Protein AF-A0A316I8Z4-F1 (afdb_monomer)

Secondary structure (DSSP, 8-state):
-EEEEEESS---HHHHHHHHHHHHTTT-EEE--TT-S-EEEE--GGG-HHHHHHHHHHHHHHHTEEEEETTTB-TTS-B--GGGGGGG--

Radius of gyration: 13.46 Å; Cα contacts (8 Å, |Δi|>4): 125; chains: 1; bounding box: 32×27×37 Å

Nearest PDB structures (foldseek):
  6d12-assembly1_A  TM=6.248E-01  e=6.010E-02  Homo sapiens
  7slq-assembly1_B  TM=6.162E-01  e=2.796E-01  Homo sapiens
  2f1f-assembly1_A  TM=4.135E-01  e=9.802E-02  Escherichia coli
  6ve4-assembly1_A  TM=5.497E-01  e=1.395E+00  Pseudomonas aeruginosa PAO1
  6ve2-assembly1_A  TM=4.865E-01  e=3.227E+00  Pseudomonas aeruginosa PAO1

Sequence (90 aa):
MCVVIYPRTPPDDSAVAPLQDAFEKLAGLVEAPQDKRFIVATVPVSAGFPAIEAVVVEWTSSNNAEWYYGNVHDEDDRPLGWWEAEGHIR

Mean predicted aligned error: 3.82 Å

Structure (mmCIF, N/CA/C/O backbone):
data_AF-A0A316I8Z4-F1
#
_entry.id   AF-A0A316I8Z4-F1
#
loop_
_atom_site.group_PDB
_atom_site.id
_atom_site.type_symbol
_atom_site.label_atom_id
_atom_site.label_alt_id
_atom_site.label_comp_id
_atom_site.label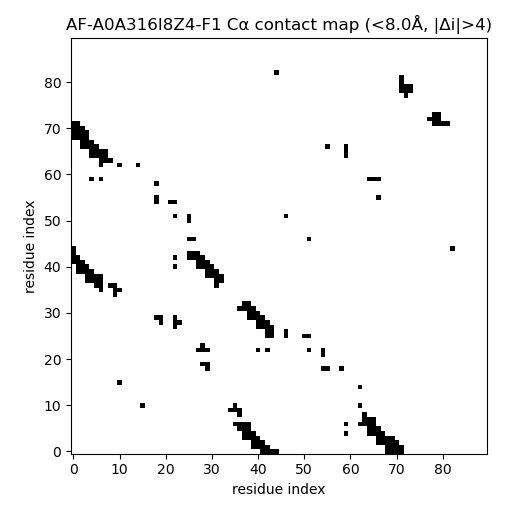_asym_id
_atom_site.label_entity_id
_atom_site.label_seq_id
_atom_site.pdbx_PDB_ins_code
_atom_site.Cartn_x
_atom_site.Cartn_y
_atom_site.Cartn_z
_atom_site.occupancy
_atom_site.B_iso_or_equiv
_atom_site.auth_seq_id
_atom_site.auth_comp_id
_atom_site.auth_asym_id
_atom_site.auth_atom_id
_atom_site.pdbx_PDB_model_num
ATOM 1 N N . MET A 1 1 ? -4.688 -2.726 9.214 1.00 94.44 1 MET A N 1
ATOM 2 C CA . MET A 1 1 ? -5.028 -3.108 7.829 1.00 94.44 1 MET A CA 1
ATOM 3 C C . MET A 1 1 ? -3.752 -3.245 7.017 1.00 94.44 1 MET A C 1
ATOM 5 O O . MET A 1 1 ? -2.820 -2.482 7.246 1.00 94.44 1 MET A O 1
ATOM 9 N N . CYS A 1 2 ? -3.704 -4.227 6.121 1.00 97.19 2 CYS A N 1
ATOM 10 C CA . CYS A 1 2 ? -2.552 -4.515 5.272 1.00 97.19 2 CYS A CA 1
ATOM 11 C C . CYS A 1 2 ? -2.912 -4.275 3.801 1.00 97.19 2 CYS A C 1
ATOM 13 O O . CYS A 1 2 ? -3.928 -4.783 3.322 1.00 97.19 2 CYS A O 1
ATOM 15 N N . VAL A 1 3 ? -2.072 -3.524 3.097 1.00 98.19 3 VAL A N 1
ATOM 16 C CA . VAL A 1 3 ? -2.124 -3.325 1.646 1.00 98.19 3 VAL A CA 1
ATOM 17 C C . VAL A 1 3 ? -0.861 -3.934 1.057 1.00 98.19 3 VAL A C 1
ATOM 19 O O . VAL A 1 3 ? 0.243 -3.639 1.510 1.00 98.19 3 VAL A O 1
ATOM 22 N N . VAL A 1 4 ? -1.015 -4.782 0.048 1.00 98.19 4 VAL A N 1
ATOM 23 C CA . VAL A 1 4 ? 0.095 -5.391 -0.686 1.00 98.19 4 VAL A CA 1
ATOM 24 C C . VAL A 1 4 ? 0.109 -4.813 -2.089 1.00 98.19 4 VAL A C 1
ATOM 26 O O . VAL A 1 4 ? -0.933 -4.736 -2.733 1.00 98.19 4 VAL A O 1
ATOM 29 N N . ILE A 1 5 ? 1.283 -4.409 -2.560 1.00 98.50 5 ILE A N 1
ATOM 30 C CA . ILE A 1 5 ? 1.495 -3.815 -3.878 1.00 98.50 5 ILE A CA 1
ATOM 31 C C . ILE A 1 5 ? 2.522 -4.666 -4.629 1.00 98.50 5 ILE A C 1
ATOM 33 O O . ILE A 1 5 ? 3.578 -5.008 -4.091 1.00 98.50 5 ILE A O 1
ATOM 37 N N . TYR A 1 6 ? 2.224 -4.978 -5.886 1.00 98.06 6 TYR A N 1
ATOM 38 C CA . TYR A 1 6 ? 3.069 -5.731 -6.806 1.00 98.06 6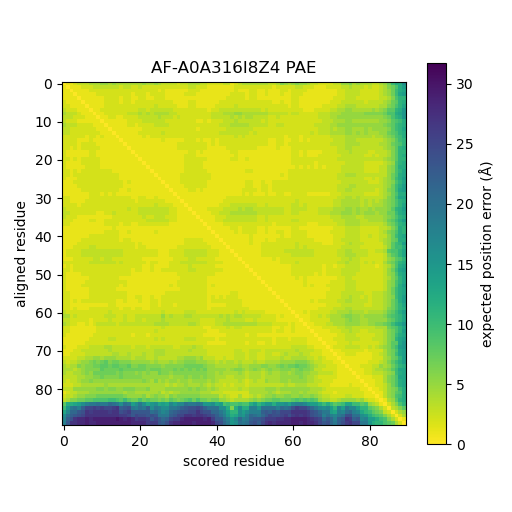 TYR A CA 1
ATOM 39 C C . TYR A 1 6 ? 3.450 -4.857 -8.007 1.00 98.06 6 TYR A C 1
ATOM 41 O O . TYR A 1 6 ? 2.683 -4.749 -8.970 1.00 98.06 6 TYR A O 1
ATOM 49 N N . PRO A 1 7 ? 4.633 -4.219 -7.981 1.00 97.75 7 PRO A N 1
ATOM 50 C CA . PRO A 1 7 ? 5.158 -3.505 -9.138 1.00 97.75 7 PRO A CA 1
ATOM 51 C C . PRO A 1 7 ? 5.427 -4.458 -10.308 1.00 97.75 7 PRO A C 1
ATOM 53 O O . PRO A 1 7 ? 6.014 -5.526 -10.123 1.00 97.75 7 PRO A O 1
ATOM 56 N N . ARG A 1 8 ? 5.063 -4.072 -11.539 1.00 96.56 8 ARG A N 1
ATOM 57 C CA . ARG A 1 8 ? 5.418 -4.852 -12.745 1.00 96.56 8 ARG A CA 1
ATOM 58 C C . ARG A 1 8 ? 6.920 -4.833 -13.030 1.00 96.56 8 ARG A C 1
ATOM 60 O O . ARG A 1 8 ? 7.440 -5.711 -13.713 1.00 96.56 8 ARG A O 1
ATOM 67 N N . THR A 1 9 ? 7.624 -3.825 -12.531 1.00 94.88 9 THR A N 1
ATOM 68 C CA . THR A 1 9 ? 9.084 -3.709 -12.555 1.00 94.88 9 THR A CA 1
ATOM 69 C C . THR A 1 9 ? 9.527 -3.124 -11.215 1.00 94.88 9 THR A C 1
ATOM 71 O O . THR A 1 9 ? 8.838 -2.228 -10.728 1.00 94.88 9 THR A O 1
ATOM 74 N N . PRO A 1 10 ? 10.628 -3.606 -10.604 1.00 96.00 10 PRO A N 1
ATOM 75 C CA . PRO A 1 10 ? 11.116 -3.059 -9.343 1.00 96.00 10 PRO A CA 1
ATOM 76 C C . PRO A 1 10 ? 11.303 -1.534 -9.410 1.00 96.00 10 PRO A C 1
ATOM 78 O O . PRO A 1 10 ? 12.077 -1.071 -10.253 1.00 96.00 10 PRO A O 1
ATOM 81 N N . PRO A 1 11 ? 10.610 -0.752 -8.561 1.00 96.25 11 PRO A N 1
ATOM 82 C CA . PRO A 1 11 ? 10.836 0.684 -8.472 1.00 96.25 11 PRO A CA 1
ATOM 83 C C . PRO A 1 11 ? 12.203 0.960 -7.837 1.00 96.25 11 PRO A C 1
ATOM 85 O O .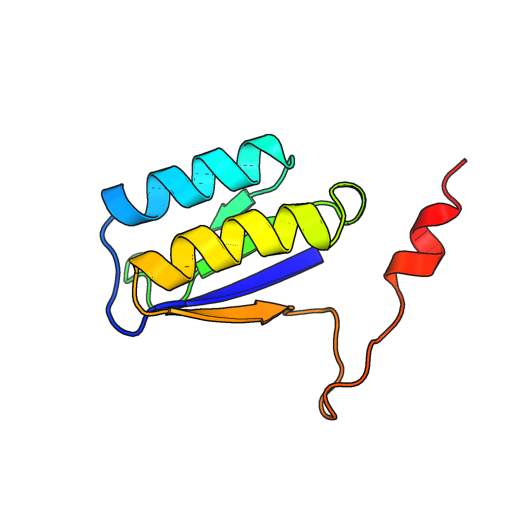 PRO A 1 11 ? 12.779 0.093 -7.183 1.00 96.25 11 PRO A O 1
ATOM 88 N N . ASP A 1 12 ? 12.732 2.169 -7.994 1.00 95.88 12 ASP A N 1
ATOM 89 C CA . ASP A 1 12 ? 13.877 2.614 -7.196 1.00 95.88 12 ASP A CA 1
ATOM 90 C C . ASP A 1 12 ? 13.422 3.218 -5.855 1.00 95.88 12 ASP A C 1
ATOM 92 O O . ASP A 1 12 ? 12.229 3.328 -5.568 1.00 95.88 12 ASP A O 1
ATOM 96 N N . ASP A 1 13 ? 14.375 3.593 -4.999 1.00 95.94 13 ASP A N 1
ATOM 97 C CA . ASP A 1 13 ? 14.058 4.188 -3.693 1.00 95.94 13 ASP A CA 1
ATOM 98 C C . ASP A 1 13 ? 13.324 5.532 -3.826 1.00 95.94 13 ASP A C 1
ATOM 100 O O . ASP A 1 13 ? 12.484 5.860 -2.990 1.00 95.94 13 ASP A O 1
ATOM 104 N N . SER A 1 14 ? 13.590 6.294 -4.893 1.00 95.75 14 SER A N 1
ATOM 105 C CA . SER A 1 14 ? 12.956 7.598 -5.121 1.00 95.75 14 SER A CA 1
ATOM 106 C C . SER A 1 14 ? 11.481 7.468 -5.490 1.00 95.75 14 SER A C 1
ATOM 108 O O . SER A 1 14 ? 10.679 8.319 -5.116 1.00 95.75 14 SER A O 1
ATOM 110 N N . ALA A 1 15 ? 11.108 6.376 -6.155 1.00 95.88 15 ALA A N 1
ATOM 111 C CA . ALA A 1 15 ? 9.722 6.042 -6.431 1.00 95.88 15 ALA A CA 1
ATOM 112 C C . ALA A 1 15 ? 8.992 5.518 -5.182 1.00 95.88 15 ALA A C 1
ATOM 114 O O . ALA A 1 15 ? 7.791 5.738 -5.054 1.00 95.88 15 ALA A O 1
ATOM 115 N N . VAL A 1 16 ? 9.683 4.861 -4.241 1.00 97.50 16 VAL A N 1
ATOM 116 C CA . VAL A 1 16 ? 9.071 4.342 -2.999 1.00 97.50 16 VAL A CA 1
ATOM 117 C C . VAL A 1 16 ? 8.914 5.424 -1.923 1.00 97.50 16 VAL A C 1
ATOM 119 O O . VAL A 1 16 ? 7.924 5.404 -1.193 1.00 97.50 16 VAL A O 1
ATOM 122 N N . ALA A 1 17 ? 9.828 6.393 -1.839 1.00 97.62 17 ALA A N 1
ATOM 123 C CA . ALA A 1 17 ? 9.803 7.426 -0.799 1.00 97.62 17 ALA A CA 1
ATOM 124 C C . ALA A 1 17 ? 8.467 8.208 -0.699 1.00 97.62 17 ALA A C 1
ATOM 126 O O . ALA A 1 17 ? 7.937 8.322 0.404 1.00 97.62 17 ALA A O 1
ATOM 127 N N . PRO A 1 18 ? 7.823 8.656 -1.799 1.00 97.75 18 PRO A N 1
ATOM 128 C CA . PRO A 1 18 ? 6.519 9.320 -1.716 1.00 97.75 18 PRO A CA 1
ATOM 129 C C . PRO A 1 18 ? 5.408 8.435 -1.136 1.00 97.75 18 PRO A C 1
ATOM 131 O O . PRO A 1 18 ? 4.504 8.935 -0.469 1.00 97.75 18 PRO A O 1
ATOM 134 N N . LEU A 1 19 ? 5.467 7.120 -1.378 1.00 98.12 19 LEU A N 1
ATOM 135 C CA . LEU A 1 19 ? 4.522 6.157 -0.810 1.00 98.12 19 LEU A CA 1
ATOM 136 C C . LEU A 1 19 ? 4.720 6.029 0.703 1.00 98.12 19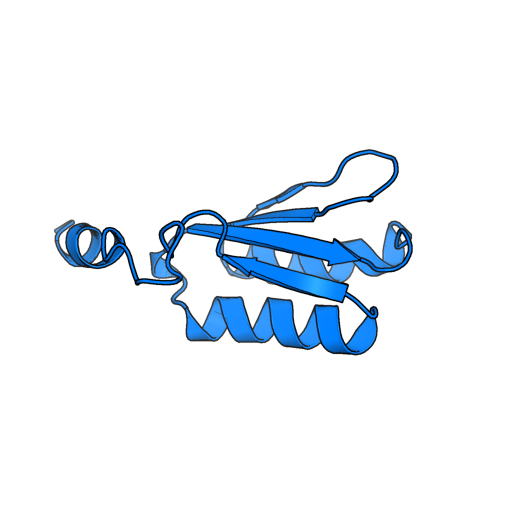 LEU A C 1
ATOM 138 O O . LEU A 1 19 ? 3.740 6.012 1.446 1.00 98.12 19 LEU A O 1
ATOM 142 N N . GLN A 1 20 ? 5.979 5.966 1.147 1.00 98.62 20 GLN A N 1
ATOM 143 C CA . GLN A 1 20 ? 6.349 5.968 2.564 1.00 98.62 20 GLN A CA 1
ATOM 144 C C . GLN A 1 20 ? 5.820 7.226 3.262 1.00 98.62 20 GLN A C 1
ATOM 146 O O . GLN A 1 20 ? 5.067 7.102 4.228 1.00 98.62 20 GLN A O 1
ATOM 151 N N . ASP A 1 21 ? 6.102 8.410 2.716 1.00 98.56 21 ASP A N 1
ATOM 152 C CA . ASP A 1 21 ? 5.646 9.694 3.265 1.00 98.56 21 ASP A CA 1
ATOM 153 C C . ASP A 1 21 ? 4.112 9.792 3.337 1.00 98.56 21 ASP A C 1
ATOM 155 O O . ASP A 1 21 ? 3.544 10.378 4.263 1.00 98.56 21 ASP A O 1
ATOM 159 N N . ALA A 1 22 ? 3.411 9.261 2.331 1.00 98.44 22 ALA A N 1
ATOM 160 C CA . ALA A 1 22 ? 1.954 9.282 2.284 1.00 98.44 22 ALA A CA 1
ATOM 161 C C . ALA A 1 22 ? 1.332 8.358 3.341 1.00 98.44 22 ALA A C 1
ATOM 163 O O . ALA A 1 22 ? 0.394 8.764 4.029 1.00 98.44 22 ALA A O 1
ATOM 164 N N . PHE A 1 23 ? 1.868 7.148 3.514 1.00 98.56 23 PHE A N 1
ATOM 165 C CA . PHE A 1 23 ? 1.395 6.219 4.540 1.00 98.56 23 PHE A CA 1
ATOM 166 C C . PHE A 1 23 ? 1.794 6.641 5.956 1.00 98.56 23 PHE A C 1
ATOM 168 O O . PHE A 1 23 ? 1.002 6.429 6.872 1.00 98.56 23 PHE A O 1
ATOM 175 N N . GLU A 1 24 ? 2.935 7.302 6.155 1.00 98.56 24 GLU A N 1
ATOM 176 C CA . GLU A 1 24 ? 3.322 7.850 7.463 1.00 98.56 24 GLU A CA 1
ATOM 177 C C . GLU A 1 24 ? 2.286 8.867 7.976 1.00 98.56 24 GLU A C 1
ATOM 179 O O . GLU A 1 24 ? 1.901 8.834 9.146 1.00 98.56 24 GLU A O 1
ATOM 184 N N . LYS A 1 25 ? 1.724 9.705 7.091 1.00 98.38 25 LYS A N 1
ATOM 185 C CA . LYS A 1 25 ? 0.624 10.637 7.428 1.00 98.38 25 LYS A CA 1
ATOM 186 C C . LYS A 1 25 ? -0.662 9.928 7.861 1.00 98.38 25 LYS A C 1
ATOM 188 O O . LYS A 1 25 ? -1.487 10.531 8.543 1.00 98.38 25 LYS A O 1
ATOM 193 N N . LEU A 1 26 ? -0.829 8.663 7.479 1.00 98.25 26 LEU A N 1
ATOM 194 C CA . LEU A 1 26 ? -1.920 7.788 7.915 1.00 98.25 26 LEU A CA 1
ATOM 195 C C . LEU A 1 26 ? -1.533 6.936 9.138 1.00 98.25 26 LEU A C 1
ATOM 197 O O . LEU A 1 26 ? -2.237 5.982 9.464 1.00 98.25 26 LEU A O 1
ATOM 201 N N . ALA A 1 27 ? -0.420 7.263 9.807 1.00 98.25 27 ALA A N 1
ATOM 202 C CA . ALA A 1 27 ? 0.187 6.475 10.881 1.00 98.25 27 ALA A CA 1
ATOM 203 C C . ALA A 1 27 ? 0.515 5.028 10.463 1.00 98.25 27 ALA A C 1
ATOM 205 O O . ALA A 1 27 ? 0.493 4.110 11.286 1.00 98.25 27 ALA A O 1
ATOM 206 N N . GLY A 1 28 ? 0.783 4.820 9.174 1.00 98.31 28 GLY A N 1
ATOM 207 C CA . GLY A 1 28 ? 1.194 3.550 8.596 1.00 98.31 28 GLY A CA 1
ATOM 208 C C . GLY A 1 28 ? 2.702 3.441 8.383 1.00 98.31 28 GLY A C 1
ATOM 209 O O . GLY A 1 28 ? 3.457 4.395 8.556 1.00 98.31 28 GLY A O 1
ATOM 210 N N . LEU A 1 29 ? 3.125 2.248 7.980 1.00 98.62 29 LEU A N 1
ATOM 211 C CA . LEU A 1 29 ? 4.501 1.882 7.668 1.00 98.62 29 LEU A CA 1
ATOM 212 C C . LEU A 1 29 ? 4.536 1.160 6.322 1.00 98.62 29 LEU A C 1
ATOM 214 O O . LEU A 1 29 ? 3.690 0.303 6.071 1.00 98.62 29 LEU A O 1
ATOM 218 N N . VAL A 1 30 ? 5.528 1.478 5.489 1.00 98.75 30 VAL A N 1
ATOM 219 C CA . VAL A 1 30 ? 5.757 0.828 4.192 1.00 98.75 30 VAL A CA 1
ATOM 220 C C . VAL A 1 30 ? 7.100 0.110 4.210 1.00 98.75 30 VAL A C 1
ATOM 222 O O . VAL A 1 30 ? 8.143 0.726 4.439 1.00 98.75 30 VAL A O 1
ATOM 225 N N . GLU A 1 31 ? 7.072 -1.185 3.916 1.00 98.12 31 GLU A N 1
ATOM 226 C CA . GLU A 1 31 ? 8.239 -2.062 3.877 1.00 98.12 31 GLU A CA 1
ATOM 227 C C . GLU A 1 31 ? 8.333 -2.776 2.526 1.00 98.12 31 GLU A C 1
ATOM 229 O O . GLU A 1 31 ? 7.328 -3.133 1.907 1.00 98.12 31 GLU A O 1
ATOM 234 N N . ALA A 1 32 ? 9.560 -3.012 2.070 1.00 97.88 32 ALA A N 1
ATOM 235 C CA . ALA A 1 32 ? 9.844 -3.748 0.846 1.00 97.88 32 ALA A CA 1
ATOM 236 C C . ALA A 1 32 ? 11.159 -4.535 0.997 1.00 97.88 32 ALA A C 1
ATOM 238 O O . ALA A 1 32 ? 12.072 -4.074 1.690 1.00 97.88 32 ALA A O 1
ATOM 239 N N . PRO A 1 33 ? 11.304 -5.704 0.346 1.00 97.25 33 PRO A N 1
ATOM 240 C CA . PRO A 1 33 ? 12.596 -6.360 0.212 1.00 97.25 33 PRO A CA 1
ATOM 241 C C . PRO A 1 33 ? 13.547 -5.490 -0.624 1.00 97.25 33 PRO A C 1
ATOM 243 O O . PRO A 1 33 ? 13.118 -4.611 -1.371 1.00 97.25 33 PRO A O 1
ATOM 246 N N . GLN A 1 34 ? 14.851 -5.768 -0.549 1.00 95.88 34 GLN A N 1
ATOM 247 C CA . GLN A 1 34 ? 15.877 -4.994 -1.261 1.00 95.88 34 GLN A CA 1
ATOM 248 C C . GLN A 1 34 ? 15.616 -4.899 -2.778 1.00 95.88 34 GLN A C 1
ATOM 250 O O . GLN A 1 34 ? 15.852 -3.851 -3.378 1.00 95.88 34 GLN A O 1
ATOM 255 N N . ASP A 1 35 ? 15.106 -5.979 -3.378 1.00 96.31 35 ASP A N 1
ATOM 256 C CA . ASP A 1 35 ? 14.766 -6.078 -4.801 1.00 96.31 35 ASP A CA 1
ATOM 257 C C . ASP A 1 35 ? 13.368 -5.537 -5.152 1.00 96.31 35 ASP A C 1
ATOM 259 O 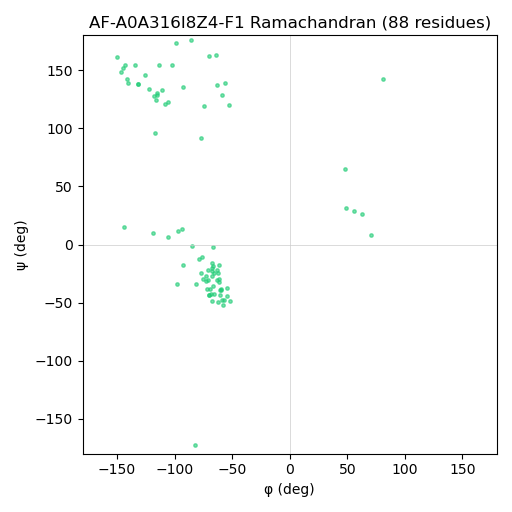O . ASP A 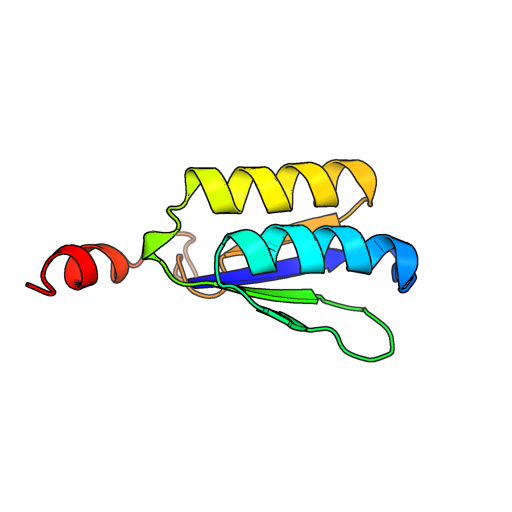1 35 ? 12.994 -5.561 -6.321 1.00 96.31 35 ASP A O 1
ATOM 263 N N . LYS A 1 36 ? 12.596 -5.063 -4.161 1.00 97.00 36 LYS A N 1
ATOM 264 C CA . LYS A 1 36 ? 11.286 -4.397 -4.299 1.00 97.00 36 LYS A CA 1
ATOM 265 C C . LYS A 1 36 ? 10.286 -5.139 -5.191 1.00 97.00 36 LYS A C 1
ATOM 267 O O . LYS A 1 36 ? 9.426 -4.532 -5.827 1.00 97.00 36 LYS A O 1
ATOM 272 N N . ARG A 1 37 ? 10.369 -6.472 -5.210 1.00 96.69 37 ARG A N 1
ATOM 273 C CA . ARG A 1 37 ? 9.444 -7.338 -5.962 1.00 96.69 37 ARG A CA 1
ATOM 274 C C . ARG A 1 37 ? 8.010 -7.338 -5.410 1.00 96.69 37 ARG A C 1
ATOM 276 O O . ARG A 1 37 ? 7.094 -7.791 -6.085 1.00 96.69 37 ARG A O 1
ATOM 283 N N . PHE A 1 38 ? 7.827 -6.859 -4.183 1.00 97.50 38 PHE A N 1
ATOM 284 C CA . PHE A 1 38 ? 6.541 -6.512 -3.581 1.00 97.50 38 PHE A CA 1
ATOM 285 C C . PHE A 1 38 ? 6.759 -5.385 -2.570 1.00 97.50 38 PHE A C 1
ATOM 287 O O . PHE A 1 38 ? 7.878 -5.177 -2.104 1.00 97.50 38 PHE A O 1
ATOM 294 N N . ILE A 1 39 ? 5.697 -4.678 -2.212 1.00 98.56 39 ILE A N 1
ATOM 295 C CA . ILE A 1 39 ? 5.699 -3.655 -1.167 1.00 98.56 39 ILE A CA 1
ATOM 296 C C . ILE A 1 39 ? 4.505 -3.938 -0.256 1.00 98.56 39 ILE A C 1
ATOM 298 O O . ILE A 1 39 ? 3.427 -4.283 -0.739 1.00 98.56 39 ILE A O 1
ATOM 302 N N . VAL A 1 40 ? 4.690 -3.818 1.055 1.00 98.50 40 VAL A N 1
ATOM 303 C CA . VAL A 1 40 ? 3.624 -3.973 2.049 1.00 98.50 40 VAL A CA 1
ATOM 304 C C . VAL A 1 40 ? 3.461 -2.666 2.803 1.00 98.50 40 VAL A C 1
ATOM 306 O O . VAL A 1 40 ? 4.433 -2.146 3.346 1.00 98.50 40 VAL A O 1
ATOM 309 N N . ALA A 1 41 ? 2.232 -2.158 2.865 1.00 98.56 41 ALA A N 1
ATOM 310 C CA . ALA A 1 41 ? 1.857 -1.065 3.746 1.00 98.56 41 ALA A CA 1
ATOM 311 C C . ALA A 1 41 ? 0.966 -1.589 4.879 1.00 98.56 41 ALA A C 1
ATOM 313 O O . ALA A 1 41 ? -0.111 -2.140 4.638 1.00 98.56 41 ALA A O 1
ATOM 314 N N . THR A 1 42 ? 1.402 -1.398 6.122 1.00 98.38 42 THR A N 1
ATOM 315 C CA . THR A 1 42 ? 0.608 -1.694 7.321 1.00 98.38 42 THR A CA 1
ATOM 316 C C . THR A 1 42 ? 0.133 -0.385 7.929 1.00 98.38 42 THR A C 1
ATOM 318 O O . THR A 1 42 ? 0.942 0.475 8.251 1.00 98.38 42 THR A O 1
ATOM 321 N N . VAL A 1 43 ? -1.176 -0.222 8.089 1.00 97.62 43 VAL A N 1
ATOM 322 C CA . VAL A 1 43 ? -1.805 1.046 8.489 1.00 97.62 43 VAL A CA 1
ATOM 323 C C . VAL A 1 43 ? -2.966 0.792 9.459 1.00 97.62 43 VAL A C 1
ATOM 325 O O . VAL A 1 43 ? -3.675 -0.210 9.300 1.00 97.62 43 VAL A O 1
ATOM 328 N N . PRO A 1 44 ? -3.195 1.637 10.480 1.00 96.56 44 PRO A N 1
ATOM 329 C CA . PRO A 1 44 ? -4.364 1.529 11.347 1.00 96.56 44 PRO A CA 1
ATOM 330 C C . PRO A 1 44 ? -5.664 1.568 10.546 1.00 96.56 44 PRO A C 1
ATOM 332 O O . PRO A 1 44 ? -5.814 2.357 9.615 1.00 96.56 44 PRO A O 1
ATOM 335 N N . VAL A 1 45 ? -6.637 0.734 10.913 1.00 94.81 45 VAL A N 1
ATOM 336 C CA . VAL A 1 45 ? -7.934 0.732 10.218 1.00 94.81 45 VAL A CA 1
ATOM 337 C C . VAL A 1 45 ? -8.708 2.037 10.426 1.00 94.81 45 VAL A C 1
ATOM 339 O O . VAL A 1 45 ? -9.486 2.440 9.566 1.00 94.81 45 VAL A O 1
ATOM 342 N N . SER A 1 46 ? -8.418 2.748 11.519 1.00 95.25 46 SER A N 1
ATOM 343 C CA . SER A 1 46 ? -8.954 4.075 11.831 1.00 95.25 46 SER A CA 1
ATOM 344 C C . SER A 1 46 ? -8.585 5.158 10.811 1.00 95.25 46 SER A C 1
ATOM 346 O O . SER A 1 46 ? -9.271 6.176 10.762 1.00 95.25 46 SER A O 1
ATOM 348 N N . ALA A 1 47 ? -7.563 4.950 9.970 1.00 96.31 47 ALA A N 1
ATOM 349 C CA . ALA A 1 47 ? -7.280 5.842 8.842 1.00 96.31 47 ALA A CA 1
ATOM 350 C C . ALA A 1 47 ? -8.374 5.783 7.755 1.00 96.31 47 ALA A C 1
ATOM 352 O O . ALA A 1 47 ? -8.533 6.732 6.989 1.00 96.31 47 ALA A O 1
ATOM 353 N N . GLY A 1 48 ? -9.165 4.705 7.725 1.00 95.75 48 GLY A N 1
ATOM 354 C CA . GLY A 1 48 ? -10.302 4.528 6.830 1.00 95.75 48 GLY A CA 1
ATOM 355 C C . GLY A 1 48 ? -9.912 4.074 5.423 1.00 95.75 48 GLY A C 1
ATOM 356 O O . GLY A 1 48 ? -8.918 4.518 4.847 1.00 95.75 48 GLY A O 1
ATOM 357 N N . PHE A 1 49 ? -10.745 3.205 4.844 1.00 96.25 49 PHE A N 1
ATOM 358 C CA . PHE A 1 49 ? -10.559 2.678 3.489 1.00 96.25 49 PHE A CA 1
ATOM 359 C C . PHE A 1 49 ? -10.357 3.786 2.441 1.00 96.25 49 PHE A C 1
ATOM 361 O O . PHE A 1 49 ? -9.343 3.729 1.752 1.00 96.25 49 PHE A O 1
ATOM 368 N N . PRO A 1 50 ? -11.183 4.855 2.371 1.00 97.62 50 PRO A N 1
ATOM 369 C CA . PRO A 1 50 ? -11.044 5.854 1.309 1.00 97.62 50 PRO A CA 1
ATOM 370 C C . PRO A 1 50 ? -9.690 6.576 1.291 1.00 97.62 50 PRO A C 1
ATOM 372 O O . PRO A 1 50 ? -9.143 6.832 0.222 1.00 97.62 50 PRO A O 1
ATOM 375 N N . ALA A 1 51 ? -9.130 6.903 2.461 1.00 97.94 51 ALA A N 1
ATOM 376 C CA . ALA A 1 51 ? -7.834 7.578 2.539 1.00 97.94 51 ALA A CA 1
ATOM 377 C C . ALA A 1 51 ? -6.690 6.648 2.111 1.00 97.94 51 ALA A C 1
ATOM 379 O O . ALA A 1 51 ? -5.760 7.071 1.428 1.00 97.94 51 ALA A O 1
ATOM 380 N N . ILE A 1 52 ? -6.785 5.372 2.485 1.00 98.12 52 ILE A N 1
ATOM 381 C CA . ILE A 1 52 ? -5.796 4.351 2.140 1.00 98.12 52 ILE A CA 1
ATOM 382 C C . ILE A 1 52 ? -5.849 4.030 0.641 1.00 98.12 52 ILE A C 1
ATOM 384 O O . ILE A 1 52 ? -4.801 3.968 -0.002 1.00 98.12 52 ILE A O 1
ATOM 388 N N . GLU A 1 53 ? -7.052 3.885 0.076 1.00 98.19 53 GLU A N 1
ATOM 389 C CA . GLU A 1 53 ? -7.265 3.679 -1.362 1.00 98.19 53 GLU A CA 1
ATOM 390 C C . GLU A 1 53 ? -6.727 4.848 -2.183 1.00 98.19 53 GLU A C 1
ATOM 392 O O . GLU A 1 53 ? -6.050 4.623 -3.182 1.00 98.19 53 GLU A O 1
ATOM 397 N N . ALA A 1 54 ? -6.963 6.089 -1.747 1.00 98.31 54 ALA A N 1
ATOM 398 C CA . ALA A 1 54 ? -6.462 7.271 -2.443 1.00 98.31 54 ALA A CA 1
ATOM 399 C C . ALA A 1 54 ? -4.933 7.237 -2.601 1.00 98.31 54 ALA A C 1
ATOM 401 O O . ALA A 1 54 ? -4.432 7.413 -3.711 1.00 98.31 54 ALA A O 1
ATOM 402 N N . VAL A 1 55 ? -4.201 6.933 -1.521 1.00 98.25 55 VAL A N 1
ATOM 403 C CA . VAL A 1 55 ? -2.732 6.841 -1.543 1.00 98.25 55 VAL A CA 1
ATOM 404 C C . VAL A 1 55 ? -2.252 5.734 -2.484 1.00 98.25 55 VAL A C 1
ATOM 406 O O . VAL A 1 55 ? -1.378 5.965 -3.323 1.00 98.25 55 VAL A O 1
ATOM 409 N N . VAL A 1 56 ? -2.806 4.522 -2.367 1.00 97.81 56 VAL A N 1
ATOM 410 C CA . VAL A 1 56 ? -2.322 3.384 -3.165 1.00 97.81 56 VAL A CA 1
ATOM 411 C C . VAL A 1 56 ? -2.710 3.507 -4.639 1.00 97.81 56 VAL A C 1
ATOM 413 O O . VAL A 1 56 ? -1.894 3.195 -5.507 1.00 97.81 56 VAL A O 1
ATOM 416 N N . VAL A 1 57 ? -3.909 4.004 -4.957 1.00 98.06 57 VAL A N 1
ATOM 417 C CA . VAL A 1 57 ? -4.356 4.211 -6.343 1.00 98.06 57 VAL A CA 1
ATOM 418 C C . VAL A 1 57 ? -3.519 5.290 -7.025 1.00 98.06 57 VAL A C 1
ATOM 420 O O . VAL A 1 57 ? -3.097 5.090 -8.165 1.00 98.06 57 VAL A O 1
ATOM 423 N N . GLU A 1 58 ? -3.225 6.398 -6.341 1.00 97.38 58 GLU A N 1
ATOM 424 C CA . GLU A 1 58 ? -2.364 7.459 -6.878 1.00 97.38 58 GLU A CA 1
ATOM 425 C C . GLU A 1 58 ? -0.969 6.923 -7.226 1.00 97.38 58 GLU A C 1
ATOM 427 O O . GLU A 1 58 ? -0.469 7.120 -8.342 1.00 97.38 58 GLU A O 1
ATOM 432 N N . TRP A 1 59 ? -0.361 6.176 -6.302 1.00 97.75 59 TRP A N 1
ATOM 433 C CA . TRP A 1 59 ? 0.973 5.628 -6.508 1.00 97.75 59 TRP A CA 1
ATOM 434 C C . TRP A 1 59 ? 1.008 4.566 -7.614 1.00 97.75 59 TRP A C 1
ATOM 436 O O . TRP A 1 59 ? 1.849 4.631 -8.513 1.00 97.75 59 TRP A O 1
ATOM 446 N N . THR A 1 60 ? 0.086 3.601 -7.586 1.00 97.31 60 THR A N 1
ATOM 447 C CA . THR A 1 60 ? 0.055 2.483 -8.549 1.00 97.31 60 THR A CA 1
ATOM 448 C C . THR A 1 60 ? -0.254 2.944 -9.972 1.00 97.31 60 THR A C 1
ATOM 450 O O . THR A 1 60 ? 0.361 2.438 -10.914 1.00 97.31 60 THR A O 1
ATOM 453 N N . SER A 1 61 ? -1.108 3.963 -10.135 1.00 94.94 61 SER A N 1
ATOM 454 C CA . SER A 1 61 ? -1.417 4.571 -11.440 1.00 94.94 61 SER A CA 1
ATOM 455 C C . SER A 1 61 ? -0.186 5.184 -12.113 1.00 94.94 61 SER A C 1
ATOM 457 O O . SER A 1 61 ? -0.096 5.201 -13.339 1.00 94.94 61 SER A O 1
ATOM 459 N N . SER A 1 62 ? 0.777 5.657 -11.319 1.00 94.31 62 SER A N 1
ATOM 460 C CA . SER A 1 62 ? 2.011 6.283 -11.812 1.00 94.31 62 SER A CA 1
ATOM 461 C C . SER A 1 62 ? 3.173 5.296 -11.980 1.00 94.31 62 SER A C 1
ATOM 463 O O . SER A 1 62 ? 4.129 5.598 -12.689 1.00 94.31 62 SER A O 1
ATOM 465 N N . ASN A 1 63 ? 3.099 4.117 -11.351 1.00 94.44 63 ASN A N 1
ATOM 466 C CA . ASN A 1 63 ? 4.217 3.170 -11.244 1.00 94.44 63 ASN A CA 1
ATOM 467 C C . ASN A 1 63 ? 3.954 1.797 -11.889 1.00 94.44 63 ASN A C 1
ATOM 469 O O . ASN A 1 63 ? 4.755 0.883 -11.709 1.00 94.44 63 ASN A O 1
ATOM 473 N N . ASN A 1 64 ? 2.862 1.637 -12.651 1.00 93.75 64 ASN A N 1
ATOM 474 C CA . ASN A 1 64 ? 2.482 0.374 -13.304 1.00 93.75 64 ASN A CA 1
ATOM 475 C C . ASN A 1 64 ? 2.552 -0.821 -12.333 1.00 93.75 64 ASN A C 1
ATOM 477 O O . ASN A 1 64 ? 3.390 -1.721 -12.457 1.00 93.75 64 ASN A O 1
ATOM 481 N N . ALA A 1 65 ? 1.690 -0.792 -11.324 1.00 97.56 65 ALA A N 1
ATOM 482 C CA . ALA A 1 65 ? 1.655 -1.771 -10.249 1.00 97.56 65 ALA A CA 1
ATOM 483 C C . ALA A 1 65 ? 0.218 -2.219 -9.972 1.00 97.56 65 ALA A C 1
ATOM 485 O O . ALA A 1 65 ? -0.734 -1.485 -10.228 1.00 97.56 65 ALA A O 1
ATOM 486 N N . GLU A 1 66 ? 0.075 -3.420 -9.426 1.00 97.81 66 GLU A N 1
ATOM 487 C CA . GLU A 1 66 ? -1.195 -3.937 -8.910 1.00 97.81 66 GLU A CA 1
ATOM 488 C C . GLU A 1 66 ? -1.201 -3.842 -7.390 1.00 97.81 66 GLU A C 1
ATOM 490 O O . GLU A 1 66 ? -0.139 -3.850 -6.767 1.00 97.81 66 GLU A O 1
ATOM 495 N N . TRP A 1 67 ? -2.378 -3.759 -6.778 1.00 97.81 67 TRP A N 1
ATOM 496 C CA . TRP A 1 67 ? -2.493 -3.753 -5.326 1.00 97.81 67 TRP A CA 1
ATOM 497 C C . TRP A 1 67 ? -3.725 -4.515 -4.848 1.00 97.81 67 TRP A C 1
ATOM 499 O O . TRP A 1 67 ? -4.708 -4.645 -5.575 1.00 97.81 67 TRP A O 1
ATOM 509 N N . TYR A 1 68 ? -3.648 -5.007 -3.613 1.00 96.19 68 TYR A N 1
ATOM 510 C CA . TYR A 1 68 ? -4.702 -5.761 -2.945 1.00 96.19 68 TYR A CA 1
ATOM 511 C C . TYR A 1 68 ? -4.709 -5.441 -1.456 1.00 96.19 68 TYR A C 1
ATOM 513 O O . TYR A 1 68 ? -3.665 -5.177 -0.853 1.00 96.19 68 TYR A O 1
ATOM 521 N N . TYR A 1 69 ? -5.870 -5.555 -0.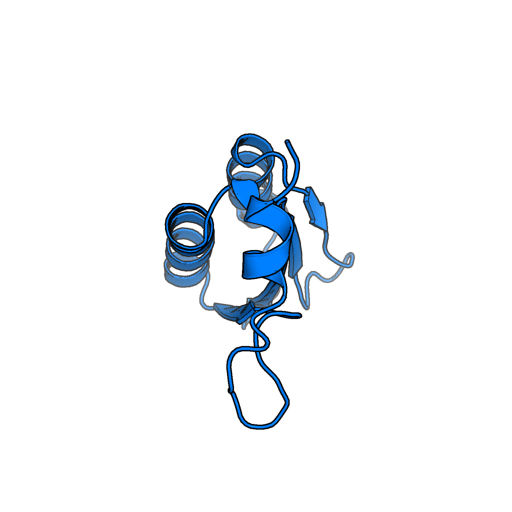825 1.00 96.75 69 TYR A N 1
ATOM 522 C CA . TYR A 1 69 ? -5.908 -5.683 0.622 1.00 96.75 69 TYR A CA 1
ATOM 523 C C . TYR A 1 69 ? -5.461 -7.083 1.041 1.00 96.75 69 TYR A C 1
ATOM 525 O O . TYR A 1 69 ? -6.113 -8.069 0.712 1.00 96.75 69 TYR A O 1
ATOM 533 N N . GLY A 1 70 ? -4.382 -7.171 1.817 1.00 95.38 70 GLY A N 1
ATOM 534 C CA . GLY A 1 70 ? -3.814 -8.450 2.252 1.0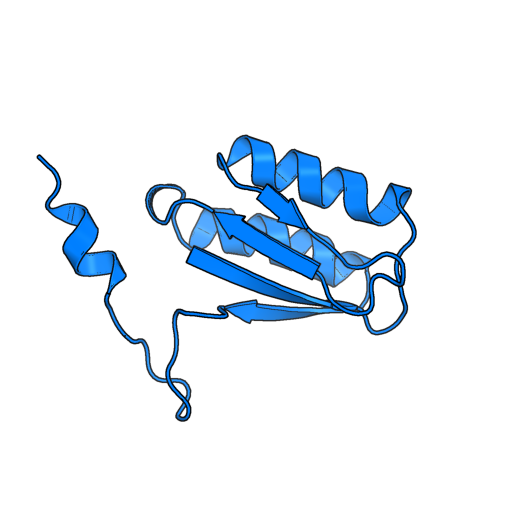0 95.38 70 GLY A CA 1
ATOM 535 C C . GLY A 1 70 ? -4.594 -9.138 3.373 1.00 95.38 70 GLY A C 1
ATOM 536 O O . GLY A 1 70 ? -4.296 -10.279 3.711 1.00 95.38 70 GLY A O 1
ATOM 537 N N . ASN A 1 71 ? -5.551 -8.445 3.995 1.00 94.62 71 ASN A N 1
ATOM 538 C CA . ASN A 1 71 ? -6.301 -8.983 5.126 1.00 94.62 71 ASN A CA 1
ATOM 539 C C . ASN A 1 71 ? -7.780 -8.572 5.161 1.00 94.62 71 ASN A C 1
ATOM 541 O O . ASN A 1 71 ? -8.389 -8.696 6.214 1.00 94.62 71 ASN A O 1
ATOM 545 N N . VAL A 1 72 ? -8.358 -8.047 4.076 1.00 95.19 72 VAL A N 1
ATOM 546 C CA . VAL A 1 72 ? -9.761 -7.567 4.059 1.00 95.19 72 VAL A CA 1
ATOM 547 C C . VAL A 1 72 ? -10.717 -8.600 3.474 1.00 95.19 72 VAL A C 1
ATOM 549 O O . VAL A 1 72 ? -11.847 -8.689 3.949 1.00 95.19 72 VAL A O 1
ATOM 552 N N . HIS A 1 73 ? -10.266 -9.388 2.497 1.00 93.94 73 HIS A N 1
ATOM 553 C CA . HIS A 1 73 ? -11.085 -10.375 1.798 1.00 93.94 73 HIS A CA 1
ATOM 554 C C . HIS A 1 73 ? -10.620 -11.808 2.087 1.00 93.94 73 HIS A C 1
ATOM 556 O O . HIS A 1 73 ? -9.457 -12.025 2.439 1.00 93.94 73 HIS A O 1
ATOM 562 N N . ASP A 1 74 ? -11.537 -12.770 1.972 1.00 92.81 74 ASP A N 1
ATOM 563 C CA . ASP A 1 74 ? -11.230 -14.204 1.957 1.00 92.81 74 ASP A CA 1
ATOM 564 C C . ASP A 1 74 ? -10.781 -14.689 0.559 1.00 92.81 74 ASP A C 1
ATOM 566 O O . ASP A 1 74 ? -10.562 -13.897 -0.357 1.00 92.81 74 ASP A O 1
ATOM 570 N N . GLU A 1 75 ? -10.622 -16.005 0.393 1.00 91.94 75 GLU A N 1
ATOM 571 C CA . GLU A 1 75 ? -10.208 -16.628 -0.876 1.00 91.94 75 GLU A CA 1
ATOM 572 C C . GLU A 1 75 ? -11.253 -16.488 -2.005 1.00 91.94 75 GLU A C 1
ATOM 574 O O . GLU A 1 75 ? -10.901 -16.619 -3.17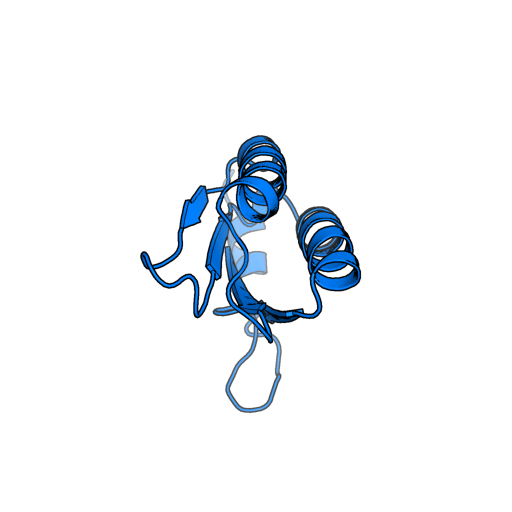7 1.00 91.94 75 GLU A O 1
ATOM 579 N N . ASP A 1 76 ? -12.512 -16.193 -1.664 1.00 93.56 76 ASP A N 1
ATOM 580 C CA . ASP A 1 76 ? -13.636 -15.988 -2.587 1.00 93.56 76 ASP A CA 1
ATOM 581 C C . ASP A 1 76 ? -13.887 -14.486 -2.877 1.00 93.56 76 ASP A C 1
ATOM 583 O O . ASP A 1 76 ? -14.936 -14.134 -3.425 1.00 93.56 76 ASP A O 1
ATOM 587 N N . ASP A 1 77 ? -12.959 -13.598 -2.493 1.00 89.06 77 ASP A N 1
ATOM 588 C CA . ASP A 1 77 ? -13.068 -12.130 -2.585 1.00 89.06 77 ASP A CA 1
ATOM 589 C C . ASP A 1 77 ? -14.215 -11.536 -1.738 1.00 89.06 77 ASP A C 1
ATOM 591 O O . ASP A 1 77 ? -14.770 -10.472 -2.031 1.00 89.06 77 ASP A O 1
ATOM 595 N N . ARG A 1 78 ? -14.610 -12.220 -0.654 1.00 93.75 78 ARG A N 1
ATOM 596 C CA . ARG A 1 78 ? -15.667 -11.741 0.249 1.00 93.75 78 ARG A CA 1
ATOM 597 C C . ARG A 1 78 ? -15.085 -10.945 1.416 1.00 93.75 78 ARG A C 1
ATOM 599 O O . ARG A 1 78 ? -14.131 -11.403 2.044 1.00 93.75 78 ARG A O 1
ATOM 606 N N . PRO A 1 79 ? -15.677 -9.791 1.777 1.00 94.38 79 PRO A N 1
ATOM 607 C CA . PRO A 1 79 ? -15.245 -9.002 2.930 1.00 94.38 79 PRO A CA 1
ATOM 608 C C . PRO A 1 79 ? -15.313 -9.792 4.250 1.00 94.38 79 PRO A C 1
ATOM 610 O O . PRO A 1 79 ? -16.363 -10.328 4.603 1.00 94.38 79 PRO A O 1
ATOM 613 N N . LEU A 1 80 ? -14.220 -9.806 5.017 1.00 93.75 80 LEU A N 1
ATOM 614 C CA . LEU A 1 80 ? -14.119 -10.496 6.313 1.00 93.75 80 LEU A CA 1
ATOM 615 C C . LEU A 1 80 ? -14.806 -9.746 7.472 1.00 93.75 80 LEU A C 1
ATOM 617 O O . LEU A 1 80 ? -15.149 -10.357 8.481 1.00 93.75 80 LEU A O 1
ATOM 621 N N . GLY A 1 81 ? -14.971 -8.423 7.369 1.00 91.75 81 GLY A N 1
ATOM 622 C CA . GLY A 1 81 ? -15.724 -7.598 8.327 1.00 91.75 81 GLY A CA 1
ATOM 623 C C . GLY A 1 81 ? -15.087 -7.385 9.710 1.00 91.75 81 GLY A C 1
ATOM 624 O O . GLY A 1 81 ? -15.731 -6.823 10.591 1.00 91.75 81 GLY A O 1
ATOM 625 N N . TRP A 1 82 ? -13.834 -7.795 9.939 1.00 91.44 82 TRP A N 1
ATOM 626 C CA . TRP A 1 82 ? -13.180 -7.671 11.256 1.00 91.44 82 TRP A CA 1
ATOM 627 C C . TRP A 1 82 ? -13.011 -6.216 11.729 1.00 91.44 82 TRP A C 1
ATOM 629 O O . TRP A 1 82 ? -12.935 -5.966 12.929 1.00 91.44 82 TRP A O 1
ATOM 639 N N . TRP A 1 83 ? -12.978 -5.252 10.806 1.00 91.50 83 TRP A N 1
ATOM 640 C CA . TRP A 1 83 ? -12.813 -3.826 11.110 1.00 91.50 83 TRP A CA 1
ATOM 641 C C . TRP A 1 83 ? -14.038 -3.194 11.777 1.00 91.50 83 TRP A C 1
ATOM 643 O O . TRP A 1 83 ? -13.902 -2.194 12.476 1.00 91.50 83 TRP A O 1
ATOM 653 N N . GLU A 1 84 ? -15.222 -3.787 11.619 1.00 86.62 84 GLU A N 1
ATOM 654 C CA . GLU A 1 84 ? -16.456 -3.308 12.255 1.00 86.62 84 GLU A CA 1
ATOM 655 C C . GLU A 1 84 ? -16.408 -3.474 13.786 1.00 86.62 84 GLU A C 1
ATOM 657 O O . GLU A 1 84 ? -17.021 -2.709 14.533 1.00 86.62 84 GLU A O 1
ATOM 662 N N . ALA A 1 85 ? -15.636 -4.452 14.277 1.00 72.69 85 ALA A N 1
ATOM 663 C CA . ALA A 1 85 ? -15.460 -4.692 15.707 1.00 72.69 85 ALA A CA 1
ATOM 664 C C . ALA A 1 85 ? -14.582 -3.623 16.389 1.00 72.69 85 ALA A C 1
ATOM 666 O O . ALA A 1 85 ? -14.762 -3.354 17.577 1.00 72.69 85 ALA A O 1
ATOM 667 N N . GLU A 1 86 ? -13.671 -2.971 15.658 1.00 60.19 86 GLU A N 1
ATOM 668 C CA . GLU A 1 86 ? -12.786 -1.936 16.219 1.00 60.19 86 GLU A CA 1
ATOM 669 C C . GLU A 1 86 ? -13.473 -0.573 16.397 1.00 60.19 86 GLU A C 1
ATOM 671 O O . GLU A 1 86 ? -12.987 0.266 17.156 1.00 60.19 86 GLU A O 1
ATOM 676 N N . GLY A 1 87 ? -14.666 -0.375 15.823 1.00 52.97 87 GLY A N 1
ATOM 677 C CA . GLY A 1 87 ? -15.528 0.777 16.122 1.00 52.97 87 GLY A CA 1
ATOM 678 C C . GLY A 1 87 ? -16.092 0.800 17.555 1.00 52.97 87 GLY A C 1
ATOM 679 O O . GLY A 1 87 ? -16.800 1.740 17.914 1.00 52.97 87 GLY A O 1
ATOM 680 N N . HIS A 1 88 ? -15.805 -0.221 18.376 1.00 44.00 88 HIS A N 1
ATOM 681 C CA . HIS A 1 88 ? -16.269 -0.357 19.764 1.00 44.00 88 HIS A CA 1
ATOM 682 C C . HIS A 1 88 ? -15.205 -0.090 20.842 1.00 44.00 88 HIS A C 1
ATOM 684 O O . HIS A 1 88 ? -15.502 -0.266 22.027 1.00 44.00 88 HIS A O 1
ATOM 690 N N . ILE A 1 89 ? -13.997 0.365 20.492 1.00 44.47 89 ILE A N 1
ATOM 691 C CA . ILE A 1 89 ? -13.033 0.811 21.509 1.00 44.47 89 ILE A CA 1
ATOM 692 C C . ILE A 1 89 ? -13.457 2.205 22.000 1.00 44.47 89 ILE A C 1
ATOM 694 O O . ILE A 1 89 ? -13.138 3.226 21.393 1.00 44.47 89 ILE A O 1
ATOM 698 N N . ARG A 1 90 ? -14.258 2.201 23.071 1.00 40.00 90 ARG A N 1
ATOM 699 C CA . ARG A 1 90 ? -14.552 3.355 23.932 1.00 40.00 90 ARG A CA 1
ATOM 700 C C . ARG A 1 90 ? -13.350 3.739 24.782 1.00 40.00 90 ARG A C 1
ATOM 702 O O . ARG A 1 90 ? -12.659 2.811 25.257 1.00 40.00 90 ARG A O 1
#

Solvent-accessible surface area (backbone atoms only — not comparable to full-atom values): 5217 Å² total; per-residue (Å²): 79,40,38,35,35,39,40,78,53,60,65,57,70,79,69,46,47,63,55,39,59,55,34,43,77,45,70,22,49,65,49,60,58,98,73,28,69,38,38,39,36,44,30,52,64,88,54,38,68,71,59,53,50,52,55,53,52,58,51,27,74,76,54,59,37,50,75,46,61,73,70,47,48,52,97,85,72,42,78,66,63,69,68,69,66,64,78,66,78,125

Foldseek 3Di:
DKKKKAFPAADDPVLCVQLQVLQVVQVWGKDAPPRRRMIMIDGDCVSDPVSVCVSVVVSCVVRVMDMDGPPQADPVRHGPCPSVVVVPPD

Organism: NCBI:txid531938

pLDDT: mean 93.46, std 11.57, range [40.0, 98.75]